Protein AF-A0A5M6D0L0-F1 (afdb_monomer)

Nearest PDB structures (foldseek):
  6b46-assembly1_I  TM=6.981E-01  e=1.729E-01  Pseudomonas phage JBD30
  3kvp-assembly1_B  TM=7.558E-01  e=4.723E-01  Bacillus subtilis
  4py5-assembly1_A  TM=4.233E-01  e=6.465E-01  Thermovibrio ammonificans HB-1
  5mu3-assembly1_B  TM=3.053E-01  e=3.450E-01  Kluyveromyces lactis NRRL Y-1140
  8qx8-assembly1_F  TM=6.308E-01  e=6.201E+00  Saccharomyces cerevisiae

Radius of gyration: 12.88 Å; Cα contacts (8 Å, |Δi|>4): 103; chains: 1; bounding box: 41×23×30 Å

Solvent-accessible surface area (backbone atoms only — not comparable to full-atom values): 4714 Å² total; per-residue (Å²): 117,56,68,75,62,54,71,70,47,52,65,68,56,41,49,51,48,42,70,77,66,36,43,82,73,51,72,31,96,96,65,30,40,34,23,44,45,79,88,35,36,36,39,40,27,64,39,79,92,78,71,42,78,77,45,67,49,73,51,73,62,69,75,79,43,47,73,53,53,74,66,55,74,82,74,74,133

Organism: NCBI:txid2607907

Mean predicted aligned error: 5.12 Å

Secondary structure (DSSP, 8-state):
--HHHHTTS-HHHHHHHHHHHPEEEEEETTTEEEEE-SSSEEEEEEETTTTEEEEEEEE--SGGGHHHHTT------

Structure (mmCIF, N/CA/C/O backbone):
data_AF-A0A5M6D0L0-F1
#
_entry.id   AF-A0A5M6D0L0-F1
#
loop_
_atom_site.group_PDB
_atom_site.id
_atom_site.type_symbol
_atom_site.label_atom_id
_atom_site.label_alt_id
_atom_site.label_comp_id
_atom_site.label_asym_id
_atom_site.label_entity_id
_atom_site.label_seq_id
_atom_site.pdbx_PDB_ins_code
_atom_site.Cartn_x
_atom_site.Cartn_y
_atom_site.Cartn_z
_atom_site.occupancy
_atom_site.B_iso_or_equiv
_atom_site.auth_seq_id
_atom_site.auth_comp_id
_atom_site.auth_asym_id
_atom_site.auth_atom_id
_atom_site.pdbx_PDB_model_num
ATOM 1 N N . MET A 1 1 ? -0.546 -10.358 9.411 1.00 89.94 1 MET A N 1
ATOM 2 C CA . MET A 1 1 ? 0.606 -9.663 10.039 1.00 89.94 1 MET A CA 1
ATOM 3 C C . MET A 1 1 ? 0.072 -8.373 10.638 1.00 89.94 1 MET A C 1
ATOM 5 O O . MET A 1 1 ? -0.836 -7.824 10.035 1.00 89.9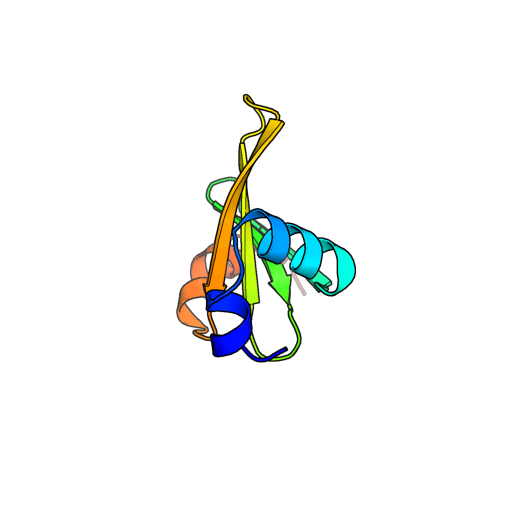4 1 MET A O 1
ATOM 9 N N . VAL A 1 2 ? 0.551 -7.905 11.795 1.00 95.12 2 VAL A N 1
ATOM 10 C CA . VAL A 1 2 ? 0.102 -6.604 12.340 1.00 95.12 2 VAL A CA 1
ATOM 11 C C . VAL A 1 2 ? 0.943 -5.455 11.779 1.00 95.12 2 VAL A C 1
ATOM 13 O O . VAL A 1 2 ? 2.072 -5.674 11.338 1.00 95.12 2 VAL A O 1
ATOM 16 N N . LEU A 1 3 ? 0.411 -4.229 11.818 1.00 96.00 3 LEU A N 1
ATOM 17 C CA . LEU A 1 3 ? 1.049 -3.041 11.236 1.00 96.00 3 LEU A CA 1
ATOM 18 C C . LEU A 1 3 ? 2.501 -2.844 11.707 1.00 96.00 3 LEU A C 1
ATOM 20 O O . LEU A 1 3 ? 3.379 -2.583 10.892 1.00 96.00 3 LEU A O 1
ATOM 24 N N . GLU A 1 4 ? 2.775 -2.994 13.005 1.00 96.94 4 GLU A N 1
ATOM 25 C CA . GLU A 1 4 ? 4.121 -2.783 13.559 1.00 96.94 4 GLU A CA 1
ATOM 26 C C . GLU A 1 4 ? 5.172 -3.734 12.973 1.00 96.94 4 GLU A C 1
ATOM 28 O O . GLU A 1 4 ? 6.303 -3.315 12.726 1.00 96.94 4 GLU A O 1
ATOM 33 N N . ASP A 1 5 ? 4.807 -4.995 12.728 1.00 97.12 5 ASP A N 1
ATOM 34 C CA . ASP A 1 5 ? 5.699 -5.979 12.110 1.00 97.12 5 ASP A CA 1
ATOM 35 C C . ASP A 1 5 ? 5.910 -5.655 10.630 1.00 97.12 5 ASP A C 1
ATOM 37 O O . ASP A 1 5 ? 7.039 -5.678 10.139 1.00 97.12 5 ASP A O 1
ATOM 41 N N . PHE A 1 6 ? 4.838 -5.267 9.934 1.00 97.31 6 PHE A N 1
ATOM 42 C CA . PHE A 1 6 ? 4.897 -4.866 8.530 1.00 97.31 6 PHE A CA 1
ATOM 43 C C . PHE A 1 6 ? 5.808 -3.646 8.322 1.00 97.31 6 PHE A C 1
ATOM 45 O O . PHE A 1 6 ? 6.612 -3.600 7.390 1.00 97.31 6 PHE A O 1
ATOM 52 N N . LEU A 1 7 ? 5.754 -2.671 9.233 1.00 96.06 7 LEU A N 1
ATOM 53 C CA . LEU A 1 7 ? 6.607 -1.483 9.186 1.00 96.06 7 LEU A CA 1
ATOM 54 C C . LEU A 1 7 ? 8.095 -1.790 9.434 1.00 96.06 7 LEU A C 1
ATOM 56 O O . LEU A 1 7 ? 8.941 -0.953 9.119 1.00 96.06 7 LEU A O 1
ATOM 60 N N . ARG A 1 8 ? 8.455 -2.975 9.936 1.00 97.19 8 ARG A N 1
ATOM 61 C CA . ARG A 1 8 ? 9.861 -3.396 10.087 1.00 97.19 8 ARG A CA 1
ATOM 62 C C . ARG A 1 8 ? 10.433 -4.061 8.838 1.00 97.19 8 ARG A C 1
ATOM 64 O O . ARG A 1 8 ? 11.651 -4.188 8.743 1.00 97.19 8 ARG A O 1
ATOM 71 N N . LEU A 1 9 ? 9.578 -4.465 7.901 1.00 97.25 9 LEU A N 1
ATOM 72 C CA . LEU A 1 9 ? 9.992 -5.039 6.627 1.00 97.25 9 LEU A CA 1
ATOM 73 C C . LEU A 1 9 ? 10.689 -3.993 5.752 1.00 97.25 9 LEU A C 1
ATOM 75 O O . LEU A 1 9 ? 10.358 -2.800 5.779 1.00 97.25 9 LEU A O 1
ATOM 79 N N . THR A 1 10 ? 11.616 -4.465 4.926 1.00 96.69 10 THR A N 1
ATOM 80 C CA . THR A 1 10 ? 12.169 -3.690 3.816 1.00 96.69 10 THR A CA 1
ATOM 81 C C . THR A 1 10 ? 11.084 -3.375 2.789 1.00 96.69 10 THR A C 1
ATOM 83 O O . THR A 1 10 ? 10.045 -4.027 2.721 1.00 96.69 10 THR A O 1
ATOM 86 N N . GLN A 1 11 ? 11.326 -2.386 1.932 1.00 94.12 11 GLN A N 1
ATOM 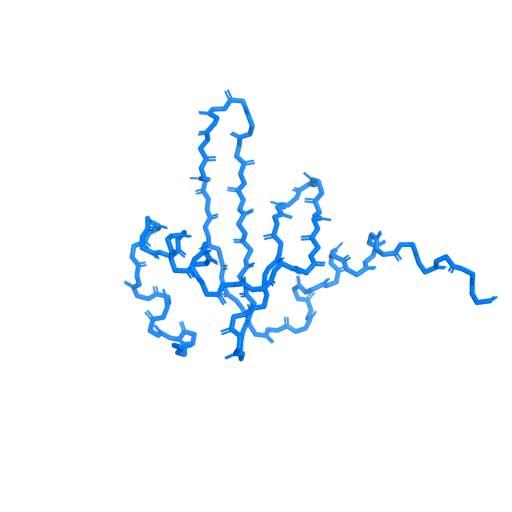87 C CA . GLN A 1 11 ? 10.384 -2.026 0.873 1.00 94.12 11 GLN A CA 1
ATOM 88 C C . GLN A 1 11 ? 10.036 -3.204 -0.050 1.00 94.12 11 GLN A C 1
ATOM 90 O O . GLN A 1 11 ? 8.871 -3.372 -0.404 1.00 94.12 11 GLN A O 1
ATOM 95 N N . ALA A 1 12 ? 11.029 -4.019 -0.420 1.00 95.00 12 ALA A N 1
ATOM 96 C CA . ALA A 1 12 ? 10.818 -5.183 -1.276 1.00 95.00 12 ALA A CA 1
ATOM 97 C C . ALA A 1 12 ? 9.918 -6.221 -0.591 1.00 95.00 12 ALA A C 1
ATOM 99 O O . ALA A 1 12 ? 8.944 -6.671 -1.186 1.00 95.00 12 ALA A O 1
ATOM 100 N N . GLU A 1 13 ? 10.182 -6.522 0.682 1.00 97.50 13 GLU A N 1
ATOM 101 C CA . GLU A 1 13 ? 9.360 -7.440 1.477 1.00 97.50 13 GLU A CA 1
ATOM 102 C C . GLU A 1 13 ? 7.938 -6.903 1.682 1.00 97.50 13 GLU A C 1
ATOM 104 O O . GLU A 1 13 ? 6.978 -7.665 1.606 1.00 97.50 13 GLU A O 1
ATOM 109 N N . ARG A 1 14 ? 7.768 -5.590 1.894 1.00 97.44 14 ARG A N 1
ATOM 110 C CA . ARG A 1 14 ? 6.435 -4.969 1.968 1.00 97.44 14 ARG A CA 1
ATOM 111 C C . ARG A 1 14 ? 5.676 -5.131 0.657 1.00 97.44 14 ARG A C 1
ATOM 113 O O . ARG A 1 14 ? 4.518 -5.531 0.683 1.00 97.44 14 ARG A O 1
ATOM 120 N N . ALA A 1 15 ? 6.315 -4.837 -0.474 1.00 96.19 15 ALA A N 1
ATOM 121 C CA . ALA A 1 15 ? 5.706 -4.982 -1.793 1.00 96.19 15 ALA A CA 1
ATOM 122 C C . ALA A 1 15 ? 5.300 -6.435 -2.078 1.00 96.19 15 A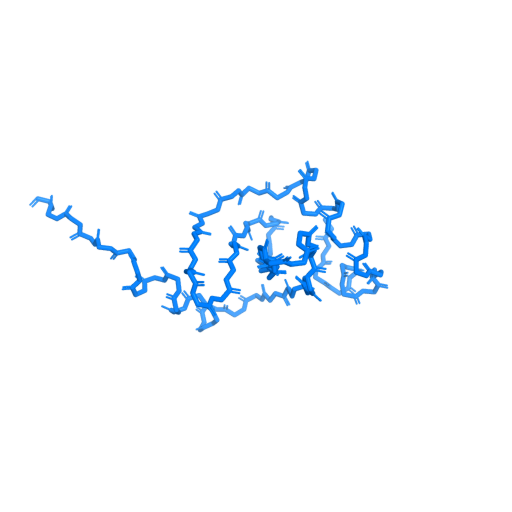LA A C 1
ATOM 124 O O . ALA A 1 15 ? 4.178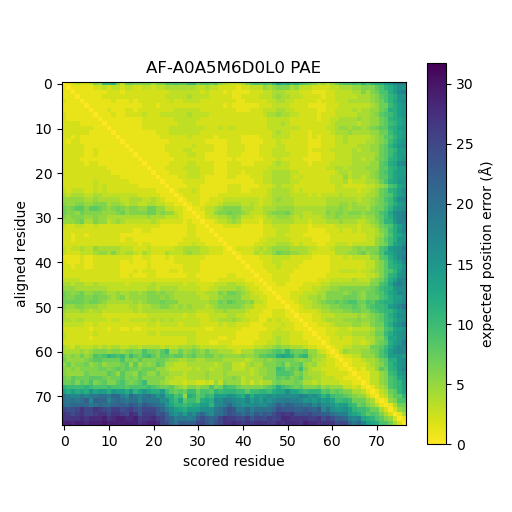 -6.686 -2.512 1.00 96.19 15 ALA A O 1
ATOM 125 N N . GLU A 1 16 ? 6.183 -7.389 -1.781 1.00 96.81 16 GLU A N 1
ATOM 126 C CA . GLU A 1 16 ? 5.914 -8.823 -1.908 1.00 96.81 16 GLU A CA 1
ATOM 127 C C . GLU A 1 16 ? 4.761 -9.261 -0.993 1.00 96.81 16 GLU A C 1
ATOM 129 O O . GLU A 1 16 ? 3.851 -9.975 -1.419 1.00 96.81 16 GLU A O 1
ATOM 134 N N . HIS A 1 17 ? 4.734 -8.779 0.249 1.00 97.19 17 HIS A N 1
ATOM 135 C CA . HIS A 1 17 ? 3.671 -9.099 1.192 1.00 97.19 17 HIS A CA 1
ATOM 136 C C . HIS A 1 17 ? 2.318 -8.510 0.758 1.00 97.19 17 HIS A C 1
ATOM 138 O O . HIS A 1 17 ? 1.293 -9.182 0.884 1.00 97.19 17 HIS A O 1
ATOM 144 N N . VAL A 1 18 ? 2.281 -7.282 0.234 1.00 97.56 18 VAL A N 1
ATOM 145 C CA . VAL A 1 18 ? 1.050 -6.703 -0.336 1.00 97.56 18 VAL A CA 1
ATOM 146 C C . VAL A 1 18 ? 0.601 -7.502 -1.556 1.00 97.56 18 VAL A C 1
ATOM 148 O O . VAL A 1 18 ? -0.577 -7.820 -1.668 1.00 97.56 18 VAL A O 1
ATOM 151 N N . TRP A 1 19 ? 1.527 -7.901 -2.428 1.00 96.25 19 TRP A N 1
ATOM 152 C CA . TRP A 1 19 ? 1.212 -8.710 -3.606 1.00 96.25 19 TRP A CA 1
ATOM 153 C C . TRP A 1 19 ? 0.593 -10.071 -3.256 1.00 96.25 19 TRP A C 1
ATOM 155 O O . TRP A 1 19 ? -0.338 -10.519 -3.923 1.00 96.25 19 TRP A O 1
ATOM 165 N N . HIS A 1 20 ? 1.095 -10.736 -2.214 1.00 97.25 20 HIS A N 1
ATOM 166 C CA . HIS A 1 20 ? 0.617 -12.066 -1.832 1.00 97.25 20 HIS A CA 1
ATOM 167 C C . HIS A 1 20 ? -0.645 -12.065 -0.972 1.00 97.25 20 HIS A C 1
ATOM 169 O O . HIS A 1 20 ? -1.429 -13.011 -1.062 1.00 97.25 20 HIS A O 1
ATOM 175 N N . PHE A 1 21 ? -0.824 -11.052 -0.124 1.00 97.12 21 PHE A N 1
ATOM 176 C CA . PHE A 1 21 ? -1.855 -11.072 0.919 1.00 97.12 21 PHE A CA 1
ATOM 177 C C . PHE A 1 21 ? -2.836 -9.899 0.854 1.00 97.12 21 PHE A C 1
ATOM 179 O O . PHE A 1 21 ? -3.865 -9.946 1.523 1.00 97.12 21 PHE A O 1
ATOM 186 N N . GLY A 1 22 ? -2.535 -8.856 0.081 1.00 97.19 22 GLY A N 1
ATOM 187 C CA . GLY A 1 22 ? -3.376 -7.672 -0.024 1.00 97.19 22 GLY A CA 1
ATOM 188 C C . GLY A 1 22 ? -4.604 -7.892 -0.898 1.00 97.19 22 GLY A C 1
ATOM 189 O O . GLY A 1 22 ? -4.530 -8.477 -1.979 1.00 97.19 22 GLY A O 1
ATOM 190 N N . SER A 1 23 ? -5.741 -7.362 -0.452 1.00 97.00 23 SER A N 1
ATOM 191 C CA . SER A 1 23 ? -6.961 -7.277 -1.257 1.00 97.00 23 SER A CA 1
ATOM 192 C C . SER A 1 23 ? -7.062 -5.889 -1.874 1.00 97.00 23 SER A C 1
ATOM 194 O O . SER A 1 23 ? -7.157 -4.899 -1.154 1.00 97.00 23 SER A O 1
ATOM 196 N N . PHE A 1 24 ? -7.023 -5.795 -3.203 1.00 94.69 24 PHE A N 1
ATOM 197 C CA . PHE A 1 24 ? -7.121 -4.510 -3.898 1.00 94.69 24 PHE A CA 1
ATOM 198 C C . PHE A 1 24 ? -8.452 -3.813 -3.584 1.00 94.69 24 PHE A C 1
ATOM 200 O O . PHE A 1 24 ? -9.517 -4.415 -3.730 1.00 94.69 24 PHE A O 1
ATOM 207 N N . LEU A 1 25 ? -8.380 -2.540 -3.194 1.00 92.31 25 LEU A N 1
ATOM 208 C CA . LEU A 1 25 ? -9.549 -1.720 -2.889 1.00 92.31 25 LEU A CA 1
ATOM 209 C C . LEU A 1 25 ? -9.804 -0.669 -3.962 1.00 92.31 25 LEU A C 1
ATOM 211 O O . LEU A 1 25 ? -10.919 -0.567 -4.471 1.00 92.31 25 LEU A O 1
ATOM 215 N N . ASN A 1 26 ? -8.796 0.148 -4.270 1.00 91.69 26 ASN A N 1
ATOM 216 C CA . ASN A 1 26 ? -8.964 1.269 -5.184 1.00 91.69 26 ASN A CA 1
ATOM 217 C C . ASN A 1 26 ? -7.626 1.767 -5.745 1.00 91.69 26 ASN A C 1
ATOM 219 O O . ASN A 1 26 ? -6.555 1.447 -5.228 1.00 91.69 26 ASN A O 1
ATOM 223 N N . ILE A 1 27 ? -7.707 2.595 -6.781 1.00 89.75 27 ILE A N 1
ATOM 224 C CA . ILE A 1 27 ? -6.592 3.357 -7.338 1.00 89.75 27 ILE A CA 1
ATOM 225 C C . ILE A 1 27 ? -6.873 4.851 -7.180 1.00 89.75 27 ILE A C 1
ATOM 227 O O . ILE A 1 27 ? -7.996 5.305 -7.388 1.00 89.75 27 ILE A O 1
ATOM 231 N N . CYS A 1 28 ? -5.844 5.605 -6.814 1.00 87.56 28 CYS A N 1
ATOM 232 C CA . CYS A 1 28 ? -5.830 7.058 -6.877 1.00 87.56 28 CYS A CA 1
ATOM 233 C C . CYS A 1 28 ? -4.676 7.461 -7.795 1.00 87.56 28 CYS A C 1
ATOM 235 O O . CYS A 1 28 ? -3.522 7.229 -7.443 1.00 87.56 28 CYS A O 1
ATOM 237 N N . GLU A 1 29 ? -4.974 8.023 -8.972 1.00 82.06 29 GLU A N 1
ATOM 238 C CA . GLU A 1 29 ? -3.961 8.296 -10.012 1.00 82.06 29 GLU A CA 1
ATOM 239 C C . GLU A 1 29 ? -2.796 9.168 -9.513 1.00 82.06 29 GLU A C 1
ATOM 241 O O . GLU A 1 29 ? -1.654 8.951 -9.910 1.00 82.06 29 GLU A O 1
ATOM 246 N N . ASP A 1 30 ? -3.070 10.105 -8.602 1.00 83.62 30 ASP A N 1
ATOM 247 C CA . ASP A 1 30 ? -2.071 11.027 -8.050 1.00 83.62 30 ASP A CA 1
ATOM 248 C C . ASP A 1 30 ? -1.273 10.446 -6.868 1.00 83.62 30 ASP A C 1
ATOM 250 O O . ASP A 1 30 ? -0.316 11.072 -6.409 1.00 83.62 30 ASP A O 1
ATOM 254 N N . ILE A 1 31 ? -1.671 9.282 -6.341 1.00 87.19 31 ILE A N 1
ATOM 255 C CA . ILE A 1 31 ? -1.101 8.714 -5.110 1.00 87.19 31 ILE A CA 1
ATOM 256 C C . ILE A 1 31 ? -0.595 7.290 -5.340 1.00 87.19 31 ILE A C 1
ATOM 258 O O . ILE A 1 31 ? 0.596 7.025 -5.199 1.00 87.19 31 ILE A O 1
ATOM 262 N N . GLY A 1 32 ? -1.473 6.358 -5.701 1.00 91.25 32 GLY A N 1
ATOM 263 C CA . GLY A 1 32 ? -1.107 4.959 -5.878 1.00 91.25 32 GLY A CA 1
ATOM 264 C C . GLY A 1 32 ? -2.275 3.996 -5.717 1.00 91.25 32 GLY A C 1
ATOM 265 O O . GLY A 1 32 ? -3.445 4.378 -5.742 1.00 91.25 32 GLY A O 1
ATOM 266 N N . ASN A 1 33 ? -1.937 2.723 -5.532 1.00 93.75 33 ASN A N 1
ATOM 267 C CA . ASN A 1 33 ? -2.895 1.633 -5.371 1.00 93.75 33 ASN A CA 1
ATOM 268 C C . ASN A 1 33 ? -3.097 1.312 -3.891 1.00 93.75 33 ASN A C 1
ATOM 270 O O . ASN A 1 33 ? -2.121 1.124 -3.167 1.00 93.75 33 ASN A O 1
ATOM 274 N N . LEU A 1 34 ? -4.350 1.199 -3.468 1.00 95.44 34 LEU A N 1
ATOM 275 C CA . LEU A 1 34 ? -4.732 0.909 -2.093 1.00 95.44 34 LEU A CA 1
ATOM 276 C C . LEU A 1 34 ? -5.165 -0.551 -1.936 1.00 95.44 34 LEU A C 1
ATOM 278 O O . LEU A 1 34 ? -5.955 -1.066 -2.734 1.00 95.44 34 LEU A O 1
ATOM 282 N N . TYR A 1 35 ? -4.696 -1.180 -0.863 1.00 96.38 35 TYR A N 1
ATOM 283 C CA . TYR A 1 35 ? -4.986 -2.564 -0.505 1.00 96.38 35 TYR A CA 1
ATOM 284 C C . TYR A 1 35 ? -5.433 -2.675 0.955 1.00 96.38 35 TYR A C 1
ATOM 286 O O . TYR A 1 35 ? -4.890 -1.997 1.827 1.00 96.38 35 TYR A O 1
ATOM 294 N N . ASP A 1 36 ? -6.386 -3.565 1.222 1.00 95.94 36 ASP A N 1
ATOM 295 C CA . ASP A 1 36 ? -6.710 -4.053 2.565 1.00 95.94 36 ASP A CA 1
ATOM 296 C C . ASP A 1 36 ? -5.762 -5.200 2.941 1.00 95.94 36 ASP A C 1
ATOM 298 O O . ASP A 1 36 ? -5.572 -6.137 2.158 1.00 95.94 36 ASP A O 1
ATOM 302 N N . MET A 1 37 ? -5.171 -5.118 4.133 1.00 96.62 37 MET A N 1
ATOM 303 C CA . MET A 1 37 ? -4.182 -6.063 4.662 1.00 96.62 37 MET A CA 1
ATOM 304 C C . MET A 1 37 ? -4.677 -6.813 5.910 1.00 96.62 37 MET A C 1
ATOM 306 O O . MET A 1 37 ? -3.853 -7.330 6.666 1.00 96.62 37 MET A O 1
ATOM 310 N N . ASP A 1 38 ? -5.997 -6.876 6.125 1.00 93.06 38 ASP A N 1
ATOM 311 C CA . ASP A 1 38 ? -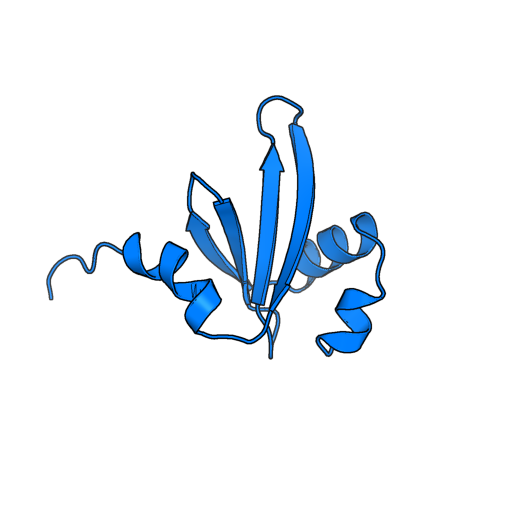6.637 -7.524 7.281 1.00 93.06 38 ASP A CA 1
ATOM 312 C C . ASP A 1 38 ? -6.200 -6.889 8.614 1.00 93.06 38 ASP A C 1
ATOM 314 O O . ASP A 1 38 ? -5.445 -7.447 9.415 1.00 93.06 38 ASP A O 1
ATOM 318 N N . GLY A 1 39 ? -6.660 -5.651 8.827 1.00 92.62 39 GLY A N 1
ATOM 319 C CA . GLY A 1 39 ? -6.437 -4.879 10.056 1.00 92.62 39 GLY A CA 1
ATOM 320 C C . GLY A 1 39 ? -5.613 -3.602 9.878 1.00 92.62 39 GLY A C 1
ATOM 321 O O . GLY A 1 39 ? -5.416 -2.867 10.848 1.00 92.62 39 GLY A O 1
ATOM 322 N N . PHE A 1 40 ? -5.139 -3.324 8.665 1.00 96.31 40 PHE A N 1
ATOM 323 C CA . PHE A 1 40 ? -4.567 -2.047 8.234 1.00 96.31 40 PHE A CA 1
ATOM 324 C C . PHE A 1 40 ? -4.640 -1.950 6.702 1.00 96.31 40 PHE A C 1
ATOM 326 O O . PHE A 1 40 ? -4.989 -2.921 6.032 1.00 96.31 40 PHE A O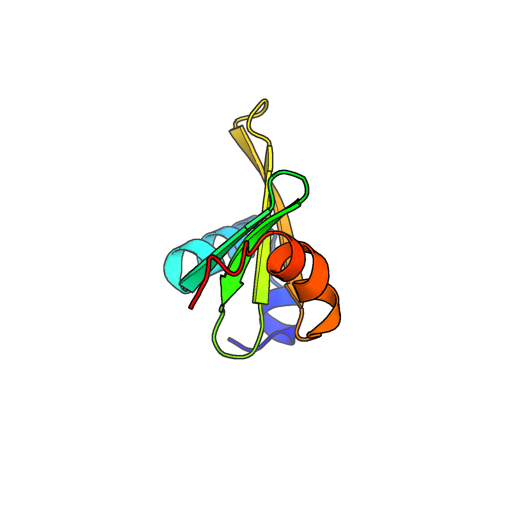 1
ATOM 333 N N . TYR A 1 41 ? -4.289 -0.794 6.152 1.00 96.44 41 TYR A N 1
ATOM 334 C CA . TYR A 1 41 ? -4.251 -0.549 4.715 1.00 96.44 41 TYR A CA 1
ATOM 335 C C . TYR A 1 41 ? -2.819 -0.380 4.235 1.00 96.44 41 TYR A C 1
ATOM 337 O O . TYR A 1 41 ? -1.982 0.156 4.963 1.00 96.44 41 TYR A O 1
ATOM 345 N N . ALA A 1 42 ? -2.550 -0.805 3.003 1.00 96.88 42 ALA A N 1
ATOM 346 C CA . ALA A 1 42 ? -1.286 -0.562 2.328 1.00 96.88 42 ALA A CA 1
ATOM 347 C C . ALA A 1 42 ? -1.491 0.266 1.056 1.00 96.88 42 ALA A C 1
ATOM 349 O O . ALA A 1 42 ? -2.321 -0.064 0.210 1.00 96.88 42 ALA A O 1
ATOM 350 N N . GLU A 1 43 ? -0.693 1.319 0.915 1.00 96.38 43 GLU A N 1
ATOM 351 C CA . GLU A 1 43 ? -0.612 2.168 -0.270 1.00 96.38 43 GLU A CA 1
ATOM 352 C C . GLU A 1 43 ? 0.678 1.834 -1.019 1.00 96.38 43 GLU A C 1
ATOM 354 O O . GLU A 1 43 ? 1.777 1.924 -0.464 1.00 96.38 43 GLU A O 1
ATOM 359 N N . VAL A 1 44 ? 0.545 1.444 -2.285 1.00 96.19 44 VAL A N 1
ATOM 360 C CA . VAL A 1 44 ? 1.663 1.142 -3.181 1.00 96.19 44 VAL A CA 1
ATOM 361 C C . VAL A 1 44 ? 1.778 2.253 -4.214 1.00 96.19 44 VAL A C 1
ATOM 363 O O . VAL A 1 44 ? 0.942 2.366 -5.116 1.00 96.19 44 VAL A O 1
ATOM 366 N N . VAL A 1 45 ? 2.845 3.042 -4.101 1.00 94.88 45 VAL A N 1
ATOM 367 C CA . VAL A 1 45 ? 3.173 4.119 -5.038 1.00 94.88 45 VAL A CA 1
ATOM 368 C C . VAL A 1 45 ? 4.046 3.542 -6.146 1.00 94.88 45 VAL A C 1
ATOM 370 O O . VAL A 1 45 ? 5.168 3.086 -5.903 1.00 94.88 45 VAL A O 1
ATOM 373 N N . TYR A 1 46 ? 3.530 3.548 -7.372 1.00 90.44 46 TYR A N 1
ATOM 374 C CA . TYR A 1 46 ? 4.205 2.982 -8.535 1.00 90.44 46 TYR A CA 1
ATOM 375 C C . TYR A 1 46 ? 4.591 4.070 -9.534 1.00 90.44 46 TYR A C 1
ATOM 377 O O . TYR A 1 46 ? 3.756 4.864 -9.961 1.00 90.44 46 TYR A O 1
ATOM 385 N N . ASN A 1 47 ? 5.854 4.083 -9.956 1.00 88.62 47 ASN A N 1
ATOM 386 C CA . ASN A 1 47 ? 6.311 4.980 -11.007 1.00 88.62 47 ASN A CA 1
ATOM 387 C C . ASN A 1 47 ? 6.279 4.267 -12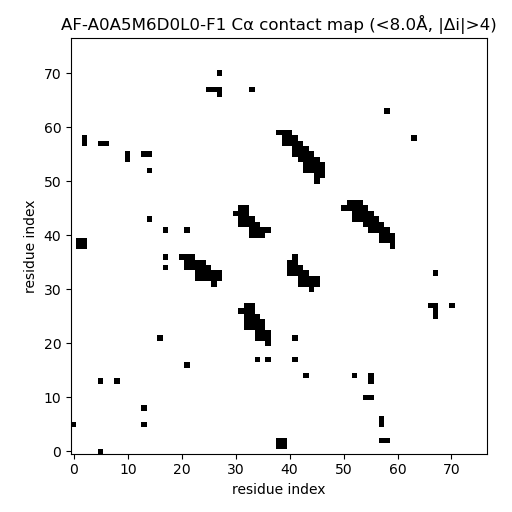.355 1.00 88.62 47 ASN A C 1
ATOM 389 O O . ASN A 1 47 ? 7.151 3.460 -12.674 1.00 88.62 47 ASN A O 1
ATOM 393 N N . HIS A 1 48 ? 5.298 4.629 -13.177 1.00 85.94 48 HIS A N 1
ATOM 394 C CA . HIS A 1 48 ? 5.125 4.067 -14.514 1.00 85.94 48 HIS A CA 1
ATOM 395 C C . HIS A 1 48 ? 6.259 4.416 -15.489 1.00 85.94 48 HIS A C 1
ATOM 397 O O . HIS A 1 48 ? 6.523 3.640 -16.402 1.00 85.94 48 HIS A O 1
ATOM 403 N N . ASN A 1 49 ? 6.951 5.546 -15.302 1.00 90.50 49 ASN A N 1
ATOM 404 C CA . ASN A 1 49 ? 8.052 5.952 -16.182 1.00 90.50 49 ASN A CA 1
ATOM 405 C C . ASN A 1 49 ? 9.316 5.119 -15.937 1.00 90.50 49 ASN A C 1
ATOM 407 O O . ASN A 1 49 ? 10.051 4.823 -16.876 1.00 90.50 49 ASN A O 1
ATOM 411 N N . LEU A 1 50 ? 9.570 4.761 -14.676 1.00 91.06 50 LEU A N 1
ATOM 412 C CA . LEU A 1 50 ? 10.721 3.950 -14.263 1.00 91.06 50 LEU A CA 1
ATOM 413 C C . LEU A 1 50 ? 10.385 2.457 -14.136 1.00 91.06 50 LEU A C 1
ATOM 415 O O . LEU A 1 50 ? 11.288 1.634 -14.022 1.00 91.06 50 LEU A O 1
ATOM 419 N N . ASN A 1 51 ? 9.098 2.111 -14.211 1.00 89.56 51 ASN A N 1
ATOM 420 C CA . ASN A 1 51 ? 8.572 0.758 -14.062 1.00 89.56 51 ASN A CA 1
ATOM 421 C C . ASN A 1 51 ? 8.981 0.112 -12.722 1.00 89.56 51 ASN A C 1
ATOM 423 O O . ASN A 1 51 ? 9.381 -1.053 -12.670 1.00 89.56 51 ASN A O 1
ATOM 427 N N . GLU A 1 52 ? 8.872 0.872 -11.630 1.00 92.19 52 GLU A N 1
ATOM 428 C CA . GLU A 1 52 ? 9.288 0.446 -10.291 1.00 92.19 52 GLU A CA 1
ATOM 429 C C . GLU A 1 52 ? 8.308 0.894 -9.199 1.00 92.19 52 GLU A C 1
ATOM 431 O O . GLU A 1 52 ? 7.621 1.912 -9.320 1.00 92.19 52 GLU A O 1
ATOM 436 N N . ILE A 1 53 ? 8.272 0.136 -8.100 1.00 93.25 53 ILE A N 1
ATOM 437 C CA . ILE A 1 53 ? 7.593 0.557 -6.872 1.00 93.25 53 ILE A CA 1
ATOM 438 C C . ILE A 1 53 ? 8.496 1.570 -6.174 1.00 93.25 53 ILE A C 1
ATOM 440 O O . ILE A 1 53 ? 9.612 1.233 -5.787 1.00 93.25 53 ILE A O 1
ATOM 444 N N . GLN A 1 54 ? 8.003 2.791 -5.983 1.00 93.69 54 GLN A N 1
ATOM 445 C CA . GLN A 1 54 ? 8.744 3.844 -5.289 1.00 93.69 54 GLN A CA 1
ATOM 446 C C .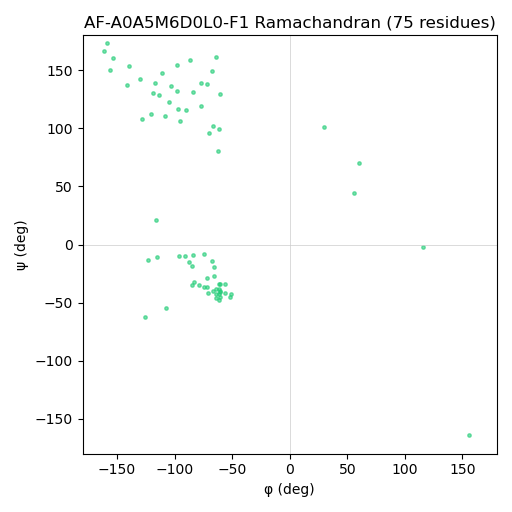 GLN A 1 54 ? 8.578 3.770 -3.782 1.00 93.69 54 GLN A C 1
ATOM 448 O O . GLN A 1 54 ? 9.527 4.048 -3.054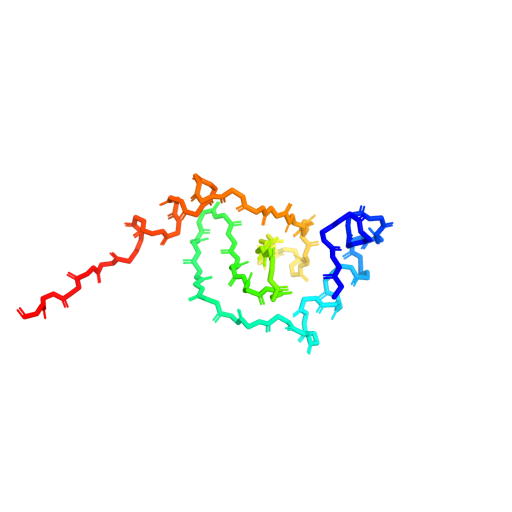 1.00 93.69 54 GLN A O 1
ATOM 453 N N . GLU A 1 55 ? 7.394 3.375 -3.313 1.00 94.38 55 GLU A N 1
ATOM 454 C CA . GLU A 1 55 ? 7.098 3.328 -1.888 1.00 94.38 55 GLU A CA 1
ATOM 455 C C . GLU A 1 55 ? 5.969 2.343 -1.580 1.00 94.38 55 GLU A C 1
ATOM 457 O O . GLU A 1 55 ? 5.070 2.125 -2.394 1.00 94.38 55 GLU A O 1
ATOM 462 N N . VAL A 1 56 ? 6.025 1.763 -0.379 1.00 96.50 56 VAL A N 1
ATOM 463 C CA . VAL A 1 56 ? 4.906 1.033 0.221 1.00 96.50 56 VAL A CA 1
ATOM 464 C C . VAL A 1 56 ? 4.676 1.580 1.624 1.00 96.50 56 VAL A C 1
ATOM 466 O O . VAL A 1 56 ? 5.482 1.341 2.538 1.00 96.50 56 VAL A O 1
ATOM 469 N N . ARG A 1 57 ? 3.583 2.326 1.778 1.00 94.94 57 ARG A N 1
ATOM 470 C CA . ARG A 1 57 ? 3.127 2.885 3.053 1.00 94.94 57 ARG A CA 1
ATOM 471 C C . ARG A 1 57 ? 2.057 1.994 3.652 1.00 94.94 57 ARG A C 1
ATOM 473 O O . ARG A 1 57 ? 1.378 1.263 2.936 1.00 94.94 57 ARG A O 1
ATOM 480 N N . ALA A 1 58 ? 1.925 2.051 4.969 1.00 95.69 58 ALA A N 1
ATOM 481 C CA . ALA A 1 58 ? 0.902 1.314 5.681 1.00 95.69 58 ALA A CA 1
ATOM 482 C C . ALA A 1 58 ? 0.343 2.146 6.828 1.00 95.69 58 ALA A C 1
ATOM 484 O O . ALA A 1 58 ? 1.104 2.788 7.555 1.00 95.69 58 ALA A O 1
ATOM 485 N N . PHE A 1 59 ? -0.975 2.112 6.989 1.00 95.25 59 PHE A N 1
ATOM 486 C CA . PHE A 1 59 ? -1.685 2.935 7.961 1.00 95.25 59 PHE A CA 1
ATOM 487 C C . PHE A 1 59 ? -3.000 2.290 8.402 1.00 95.25 59 PHE A C 1
ATOM 489 O O . PHE A 1 59 ? -3.542 1.406 7.746 1.00 95.25 59 PHE A O 1
ATOM 496 N N . GLN A 1 60 ? -3.519 2.736 9.545 1.00 93.75 60 GLN A N 1
ATOM 497 C CA . GLN A 1 60 ? -4.816 2.307 10.091 1.00 93.75 60 GLN A CA 1
ATOM 498 C C . GLN A 1 60 ? -5.841 3.443 10.157 1.00 93.75 60 GLN A C 1
ATOM 500 O O . GLN A 1 60 ? -7.013 3.188 10.429 1.00 93.75 60 GLN A O 1
ATOM 505 N N . SER A 1 61 ? -5.410 4.691 9.945 1.00 88.31 61 SER A N 1
ATOM 506 C CA . SER A 1 61 ? -6.302 5.844 10.040 1.00 88.31 61 SER A CA 1
ATOM 507 C C . SER A 1 61 ? -7.263 5.885 8.859 1.00 88.31 61 SER A C 1
ATOM 509 O O . SER A 1 61 ? -6.870 5.668 7.716 1.00 88.31 61 SER A O 1
ATOM 511 N N . ILE A 1 62 ? -8.521 6.211 9.149 1.00 82.31 62 ILE A N 1
ATOM 512 C CA . ILE A 1 62 ? -9.568 6.400 8.140 1.00 82.31 62 ILE A CA 1
ATOM 513 C C . ILE A 1 62 ? -9.326 7.707 7.370 1.00 82.31 62 ILE A C 1
ATOM 515 O O . ILE A 1 62 ? -9.655 7.787 6.196 1.00 82.31 62 ILE A O 1
ATOM 519 N N . GLU A 1 63 ? -8.694 8.704 7.997 1.00 86.50 63 GLU A N 1
ATOM 520 C CA . GLU A 1 63 ? -8.387 10.001 7.372 1.00 86.50 63 GLU A CA 1
ATOM 521 C C . GLU A 1 63 ? -7.462 9.844 6.154 1.00 86.50 63 GLU A C 1
ATOM 523 O O . GLU A 1 63 ? -7.613 10.543 5.157 1.00 86.50 63 GLU A O 1
ATOM 528 N N . GLU A 1 64 ? -6.544 8.873 6.183 1.00 83.12 64 GLU A N 1
ATOM 529 C CA . GLU A 1 64 ? -5.655 8.595 5.045 1.00 83.12 64 GLU A CA 1
ATOM 530 C C . GLU A 1 64 ? -6.373 7.878 3.886 1.00 83.12 64 GLU A C 1
ATOM 532 O O . GLU A 1 64 ? -5.833 7.772 2.786 1.00 83.12 64 GLU A O 1
ATOM 537 N N . LEU A 1 65 ? -7.625 7.446 4.085 1.00 83.69 65 LEU A N 1
ATOM 538 C CA . LEU A 1 65 ? -8.479 6.920 3.018 1.00 83.69 65 LEU A CA 1
ATOM 539 C C . LEU A 1 65 ? -9.223 8.022 2.259 1.00 83.69 65 LEU A C 1
ATOM 541 O O . LEU A 1 65 ? -9.674 7.772 1.139 1.00 83.69 65 LEU A O 1
ATOM 545 N N . ASP A 1 66 ? -9.355 9.229 2.818 1.00 84.25 66 ASP A N 1
ATOM 546 C CA . ASP A 1 66 ? -10.133 10.320 2.217 1.00 84.25 66 ASP A CA 1
ATOM 547 C C . ASP A 1 66 ? -9.772 10.600 0.744 1.00 84.25 66 ASP A C 1
ATOM 549 O O . ASP A 1 66 ? -10.690 10.744 -0.074 1.00 84.25 66 ASP A O 1
ATOM 553 N N . PRO A 1 67 ? -8.485 10.617 0.333 1.00 81.69 67 PRO A N 1
ATOM 554 C CA . PRO A 1 67 ? -8.128 10.826 -1.069 1.00 81.69 67 PRO A CA 1
ATOM 555 C C . PRO A 1 67 ? -8.697 9.753 -2.006 1.00 81.69 67 PRO A C 1
ATOM 557 O O . PRO A 1 67 ? -9.086 10.055 -3.133 1.00 81.69 67 PRO A O 1
ATOM 560 N N . TYR A 1 68 ? -8.794 8.514 -1.528 1.00 80.94 68 TYR A N 1
ATOM 561 C CA . TYR A 1 68 ? -9.318 7.375 -2.279 1.00 80.94 68 TYR A CA 1
ATOM 562 C C . TYR A 1 68 ? -10.845 7.365 -2.325 1.00 80.94 68 TYR A C 1
ATOM 564 O O . TYR A 1 68 ? -11.431 6.974 -3.335 1.00 80.94 68 TYR A O 1
ATOM 572 N N . LEU A 1 69 ? -11.499 7.815 -1.251 1.00 75.56 69 LEU A N 1
ATOM 573 C CA . LEU A 1 69 ? -12.957 7.914 -1.164 1.00 75.56 69 LEU A CA 1
ATOM 574 C C . LEU A 1 69 ? -13.503 9.048 -2.037 1.00 75.56 69 LEU A C 1
ATOM 576 O O . LEU A 1 69 ? -14.539 8.883 -2.676 1.00 75.56 69 LEU A O 1
ATOM 580 N N . ASN A 1 70 ? -12.780 10.166 -2.138 1.00 69.12 70 ASN A N 1
ATOM 581 C CA . ASN A 1 70 ? -13.168 11.304 -2.979 1.00 69.12 70 ASN A CA 1
ATOM 582 C C . ASN A 1 70 ? -13.160 10.984 -4.484 1.00 69.12 70 ASN A C 1
ATOM 584 O O . ASN A 1 70 ? -13.812 11.679 -5.266 1.00 69.12 70 ASN A O 1
ATOM 588 N N . GLN A 1 71 ? -12.454 9.927 -4.898 1.00 62.53 71 GLN A N 1
ATOM 589 C CA . GLN A 1 71 ? -12.460 9.435 -6.278 1.00 62.53 71 GLN A CA 1
ATOM 590 C C . GLN A 1 71 ? -13.528 8.369 -6.538 1.00 62.53 71 GLN A C 1
ATOM 592 O O . GLN A 1 71 ? -13.823 8.062 -7.698 1.00 62.53 71 GLN A O 1
ATOM 597 N N . ILE A 1 72 ? -14.182 7.852 -5.491 1.00 58.56 72 ILE A N 1
ATOM 598 C CA . ILE A 1 72 ? -15.395 7.057 -5.654 1.00 58.56 72 ILE A CA 1
ATOM 599 C C . ILE A 1 72 ? -16.494 8.019 -6.103 1.00 58.56 72 ILE A C 1
ATOM 601 O O . ILE A 1 72 ? -17.172 8.663 -5.302 1.00 58.56 72 ILE A O 1
ATOM 605 N N . LYS A 1 73 ? -16.714 8.104 -7.419 1.00 54.22 73 LYS A N 1
ATOM 606 C CA . LYS A 1 73 ? -17.993 8.588 -7.933 1.00 54.22 73 LYS A CA 1
ATOM 607 C C . LYS A 1 73 ? -19.042 7.610 -7.420 1.00 54.22 73 LYS A C 1
ATOM 609 O O . LYS A 1 73 ? -19.202 6.536 -7.995 1.00 54.22 73 LYS A O 1
ATOM 614 N N . LEU A 1 74 ? -19.739 7.971 -6.341 1.00 53.31 74 LEU A N 1
ATOM 615 C CA . LEU A 1 74 ? -20.989 7.331 -5.940 1.00 53.31 74 LEU A CA 1
ATOM 616 C C . LEU A 1 74 ? -21.993 7.575 -7.074 1.00 53.31 74 LEU A C 1
ATOM 618 O O . LEU A 1 74 ? -22.767 8.531 -7.076 1.00 53.31 74 LEU A O 1
ATOM 622 N N . GLY A 1 75 ? -21.880 6.760 -8.118 1.00 42.38 75 GLY A N 1
ATOM 623 C CA . GLY A 1 75 ? -22.786 6.737 -9.244 1.00 42.38 75 GLY A CA 1
ATOM 624 C C . GLY A 1 75 ? -24.130 6.241 -8.746 1.00 42.38 75 GLY A C 1
ATOM 625 O O . GLY A 1 75 ? -24.272 5.055 -8.489 1.00 42.38 75 GLY A O 1
ATOM 626 N N . GLN A 1 76 ? -25.045 7.193 -8.564 1.00 41.03 76 GLN A N 1
ATOM 627 C CA . GLN A 1 76 ? -26.506 7.081 -8.599 1.00 41.03 76 GLN A CA 1
ATOM 628 C C . GLN A 1 76 ? -27.090 5.721 -8.172 1.00 41.03 76 GLN A C 1
ATOM 630 O O . GLN A 1 76 ? -27.150 4.785 -8.967 1.00 41.03 76 GLN A O 1
ATOM 635 N N . LEU A 1 77 ? -27.584 5.671 -6.929 1.00 38.91 77 LEU A N 1
ATOM 636 C CA . LEU A 1 77 ? -28.703 4.796 -6.558 1.00 38.91 77 LEU A CA 1
ATOM 637 C C . LEU A 1 77 ? -29.967 5.183 -7.337 1.00 38.91 77 LEU A C 1
ATOM 639 O O . LEU A 1 77 ? -30.172 6.405 -7.538 1.00 38.91 77 LEU A O 1
#

Sequence (77 aa):
MVLEDFLRLTQAERAEHVWHFGSFLNICEDIGNLYDMDGFYAEVVYNHNLNEIQEVRAFQSIEELDPYLNQIKLGQL

pLDDT: mean 88.43, std 13.58, range [38.91, 97.56]

Foldseek 3Di:
DDPVVLVPDDFVVNVVLCVVQWDWDFAQPVFATWTDRPQKIWGFDADPVVRDTPGIDIGNDPVVCVSGVVPPPPPDD